Protein AF-A0A0Q7PJA2-F1 (afdb_monomer_lite)

Structure (mmCIF, N/CA/C/O backbone):
data_AF-A0A0Q7PJA2-F1
#
_entry.id   AF-A0A0Q7PJA2-F1
#
loop_
_atom_site.group_PDB
_atom_site.id
_atom_site.type_symbol
_atom_site.label_atom_id
_atom_site.label_alt_id
_atom_site.label_comp_id
_atom_site.label_asym_id
_atom_site.label_entity_id
_atom_site.label_seq_id
_atom_site.pdbx_PDB_ins_code
_atom_site.Cartn_x
_atom_site.Cartn_y
_atom_site.Cartn_z
_atom_site.occupancy
_atom_site.B_iso_or_equiv
_atom_site.auth_seq_id
_atom_site.auth_comp_id
_atom_site.auth_asym_id
_atom_site.auth_atom_id
_atom_site.pdbx_PDB_model_num
ATOM 1 N N . MET A 1 1 ? 5.783 10.922 17.037 1.00 70.62 1 MET A N 1
ATOM 2 C CA . MET A 1 1 ? 4.459 10.284 16.865 1.00 70.62 1 MET A CA 1
ATOM 3 C C . MET A 1 1 ? 4.693 8.925 16.228 1.00 70.62 1 MET A C 1
ATOM 5 O O . MET A 1 1 ? 5.531 8.857 15.339 1.00 70.62 1 MET A O 1
ATOM 9 N N . LYS A 1 2 ? 4.078 7.846 16.721 1.00 89.19 2 LYS A N 1
ATOM 10 C CA . LYS A 1 2 ? 4.266 6.506 16.140 1.00 89.19 2 LYS A CA 1
ATOM 11 C C . LYS A 1 2 ? 3.330 6.359 14.939 1.00 89.19 2 LYS A C 1
ATOM 13 O O . LYS A 1 2 ? 2.138 6.608 15.095 1.00 89.19 2 LYS A O 1
ATOM 18 N N . THR A 1 3 ? 3.864 5.971 13.785 1.00 96.44 3 THR A N 1
ATOM 19 C CA . THR A 1 3 ? 3.084 5.682 12.575 1.00 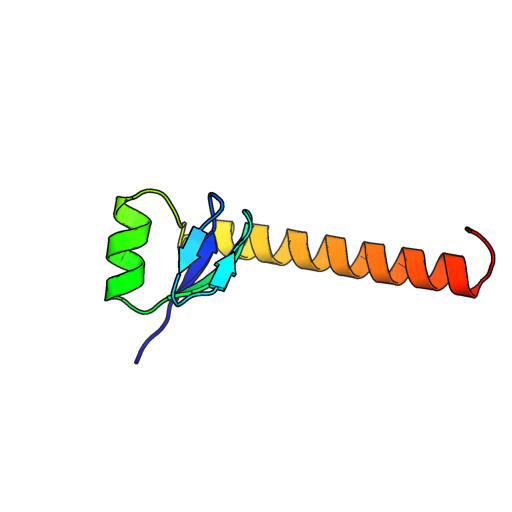96.44 3 THR A CA 1
ATOM 20 C C . THR A 1 3 ? 3.001 4.177 12.324 1.00 96.44 3 THR A C 1
ATOM 22 O O . THR A 1 3 ? 3.815 3.398 12.829 1.00 96.44 3 THR A O 1
ATOM 25 N N . THR A 1 4 ? 1.992 3.765 11.559 1.00 97.75 4 THR A N 1
ATOM 26 C CA . THR A 1 4 ? 1.782 2.384 11.114 1.00 97.75 4 THR A CA 1
ATOM 27 C C . THR A 1 4 ? 1.646 2.365 9.600 1.00 97.75 4 THR A C 1
ATOM 29 O O . THR A 1 4 ? 0.860 3.126 9.035 1.00 97.75 4 THR A O 1
ATOM 32 N N . LYS A 1 5 ? 2.404 1.484 8.940 1.00 98.12 5 LYS A N 1
ATOM 33 C CA . LYS A 1 5 ? 2.235 1.221 7.510 1.00 98.12 5 LYS A CA 1
ATOM 34 C C . LYS A 1 5 ? 0.948 0.445 7.270 1.00 98.12 5 LYS A C 1
ATOM 36 O O . LYS A 1 5 ? 0.709 -0.566 7.925 1.00 98.12 5 LYS A O 1
ATOM 41 N N . VAL A 1 6 ? 0.175 0.877 6.285 1.00 98.25 6 VAL A N 1
ATOM 42 C CA . VAL A 1 6 ? -1.068 0.220 5.881 1.00 98.25 6 VAL A CA 1
ATOM 43 C C . VAL A 1 6 ? -1.161 0.098 4.373 1.00 98.25 6 VAL A C 1
ATOM 45 O O . VAL A 1 6 ? -0.631 0.927 3.632 1.00 98.25 6 VAL A O 1
ATOM 48 N N . ARG A 1 7 ? -1.885 -0.920 3.912 1.00 98.38 7 ARG A N 1
ATOM 49 C CA . ARG A 1 7 ? -2.325 -1.033 2.523 1.00 98.38 7 ARG A CA 1
ATOM 50 C C . ARG A 1 7 ? -3.617 -0.249 2.331 1.00 98.38 7 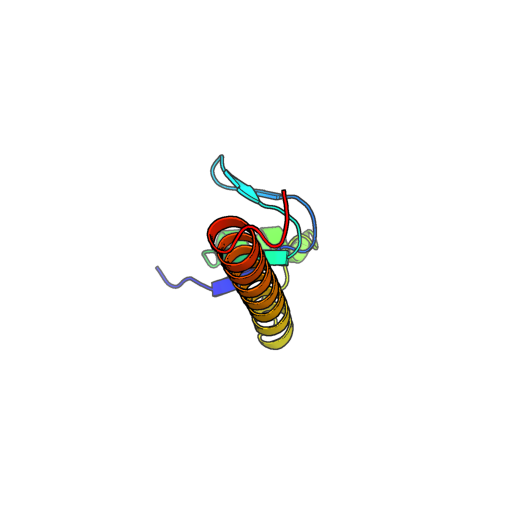ARG A C 1
ATOM 52 O O . ARG A 1 7 ? -4.573 -0.435 3.073 1.00 98.38 7 ARG A O 1
ATOM 59 N N . VAL A 1 8 ? -3.689 0.540 1.269 1.00 98.00 8 VAL A N 1
ATOM 60 C CA . VAL A 1 8 ? -4.927 1.176 0.804 1.00 98.00 8 VAL A CA 1
ATOM 61 C C . VAL A 1 8 ? -5.790 0.146 0.065 1.00 98.00 8 VAL A C 1
ATOM 63 O O . VAL A 1 8 ? -5.337 -0.473 -0.899 1.00 98.00 8 VAL A O 1
ATOM 66 N N . LEU A 1 9 ? -7.037 -0.051 0.501 1.00 97.62 9 LEU A N 1
ATOM 67 C CA . LEU A 1 9 ? -7.962 -1.035 -0.083 1.00 97.62 9 LEU A CA 1
ATOM 68 C C . LEU A 1 9 ? -8.758 -0.468 -1.265 1.00 97.62 9 LEU A C 1
ATOM 70 O O . LEU A 1 9 ? -9.020 -1.169 -2.240 1.00 97.62 9 LEU A O 1
ATOM 74 N N . SER A 1 10 ? -9.113 0.814 -1.201 1.00 94.94 10 SER A N 1
ATOM 75 C CA . SER A 1 10 ? -9.847 1.543 -2.242 1.00 94.94 10 SER A CA 1
ATOM 76 C C . SER A 1 10 ? -9.279 2.951 -2.384 1.00 94.94 10 SER A C 1
ATOM 78 O O . SER A 1 10 ? -8.625 3.427 -1.461 1.00 94.94 10 SER A O 1
ATOM 80 N N . ALA A 1 11 ? -9.503 3.616 -3.523 1.00 94.94 11 ALA A N 1
ATOM 81 C CA . ALA A 1 11 ? -8.998 4.974 -3.724 1.00 94.94 11 ALA A CA 1
ATOM 82 C C . ALA A 1 11 ? -9.401 5.880 -2.546 1.00 94.94 11 ALA A C 1
ATOM 84 O O . ALA A 1 11 ? -10.580 5.965 -2.197 1.00 94.94 11 ALA A O 1
ATOM 85 N N . LEU A 1 12 ? -8.408 6.528 -1.942 1.00 94.69 12 LEU A N 1
ATOM 86 C CA . LEU A 1 12 ? -8.530 7.249 -0.677 1.00 94.69 12 LEU A CA 1
ATOM 87 C C . LEU A 1 12 ? -7.966 8.656 -0.848 1.00 94.69 12 LEU A C 1
ATOM 89 O O . LEU A 1 12 ? -6.904 8.824 -1.442 1.00 94.69 12 LEU A O 1
ATOM 93 N N . GLN A 1 13 ? -8.648 9.661 -0.308 1.00 96.19 13 GLN A N 1
ATOM 94 C CA . GLN A 1 13 ? -8.087 10.997 -0.146 1.00 96.19 13 GLN A CA 1
ATOM 95 C C . GLN A 1 13 ? -7.768 11.211 1.331 1.00 96.19 13 GLN A C 1
ATOM 97 O O . GLN A 1 13 ? -8.651 11.081 2.171 1.00 96.19 13 GLN A O 1
ATOM 102 N N . HIS A 1 14 ? -6.510 11.508 1.644 1.00 94.31 14 HIS A N 1
ATOM 103 C CA . HIS A 1 14 ? -6.052 11.728 3.013 1.00 94.31 14 HIS A CA 1
ATOM 104 C C . HIS A 1 14 ? -4.950 12.793 3.014 1.00 94.31 14 HIS A C 1
ATOM 106 O O . HIS A 1 14 ? -4.032 12.736 2.195 1.00 94.31 14 HIS A O 1
ATOM 112 N N . ASN A 1 15 ? -5.076 13.802 3.882 1.00 92.38 15 ASN A N 1
ATOM 113 C CA . ASN A 1 15 ? -4.175 14.964 3.955 1.00 92.38 15 ASN A CA 1
ATOM 114 C C . ASN A 1 15 ? -3.948 15.666 2.602 1.00 92.38 15 ASN A C 1
ATOM 116 O O . ASN A 1 15 ? -2.832 16.030 2.246 1.00 92.38 15 ASN A O 1
ATOM 120 N N . GLY A 1 16 ? -5.013 15.814 1.807 1.00 94.25 16 GLY A N 1
ATOM 121 C CA . GLY A 1 16 ? -4.952 16.449 0.484 1.00 94.25 16 GLY A CA 1
ATOM 122 C C . GLY A 1 16 ? -4.310 15.597 -0.619 1.00 94.25 16 GLY A C 1
ATOM 123 O O . GLY A 1 16 ? -4.366 15.986 -1.783 1.00 94.25 16 GLY A O 1
ATOM 124 N N . VAL A 1 17 ? -3.768 14.420 -0.296 1.00 96.81 17 VAL A N 1
ATOM 125 C CA . VAL A 1 17 ? -3.173 13.488 -1.261 1.00 96.81 17 VAL A CA 1
ATOM 126 C C . VAL A 1 17 ? -4.184 12.408 -1.628 1.00 96.81 17 VAL A C 1
ATOM 128 O O . VAL A 1 17 ? -4.882 11.865 -0.769 1.00 96.81 17 VAL A O 1
ATOM 131 N N . ARG A 1 18 ? -4.266 12.080 -2.922 1.00 97.06 18 ARG A N 1
ATOM 132 C CA . ARG A 1 18 ? -5.068 10.960 -3.421 1.00 97.06 18 ARG A CA 1
ATOM 133 C C . ARG A 1 18 ? -4.192 9.722 -3.584 1.00 97.06 18 ARG A C 1
ATOM 135 O O . ARG A 1 18 ? -3.258 9.723 -4.381 1.00 97.06 18 ARG A O 1
ATOM 142 N N . TYR A 1 19 ? -4.549 8.654 -2.887 1.00 97.00 19 TYR A N 1
ATOM 143 C CA . TYR A 1 19 ? -3.884 7.360 -2.935 1.00 97.00 19 TYR A CA 1
ATOM 144 C C . TYR A 1 19 ? -4.685 6.359 -3.763 1.00 97.00 19 TYR A C 1
ATOM 146 O O . TYR A 1 19 ? -5.918 6.318 -3.710 1.00 97.00 19 TYR A O 1
ATOM 154 N N . GLN A 1 20 ? -3.968 5.544 -4.534 1.00 96.50 20 GLN A N 1
ATOM 155 C CA . GLN A 1 20 ? -4.549 4.469 -5.334 1.00 96.50 20 GLN A CA 1
ATOM 156 C C . GLN A 1 20 ? -4.688 3.179 -4.514 1.00 96.50 20 GLN A C 1
ATOM 158 O O . GLN A 1 20 ? -3.956 2.992 -3.537 1.00 96.50 20 GLN A O 1
ATOM 163 N N . PRO A 1 21 ? -5.580 2.255 -4.913 1.00 96.75 21 PRO A N 1
ATOM 164 C CA . PRO A 1 21 ? -5.619 0.920 -4.333 1.00 96.75 21 PRO A CA 1
ATOM 165 C C . PRO A 1 21 ? -4.245 0.244 -4.370 1.00 96.75 21 PRO A C 1
ATOM 167 O O . PRO A 1 21 ? -3.498 0.370 -5.340 1.00 96.75 21 PRO A O 1
ATOM 170 N N . ASN A 1 22 ? -3.941 -0.511 -3.319 1.00 97.12 22 ASN A N 1
ATOM 171 C CA . ASN A 1 22 ? -2.650 -1.140 -3.053 1.00 97.12 22 ASN A CA 1
ATOM 172 C C . ASN A 1 22 ? -1.490 -0.183 -2.783 1.00 97.12 22 ASN A C 1
ATOM 174 O O . ASN A 1 22 ? -0.392 -0.686 -2.589 1.00 97.12 22 ASN A O 1
ATOM 178 N N . ALA A 1 23 ? -1.689 1.137 -2.718 1.00 96.88 23 ALA A N 1
ATOM 179 C CA . ALA A 1 23 ? -0.664 2.022 -2.175 1.00 96.88 23 ALA A CA 1
ATOM 180 C C . ALA A 1 23 ? -0.337 1.620 -0.727 1.00 96.88 23 ALA A C 1
ATOM 182 O O . ALA A 1 23 ? -1.216 1.163 0.010 1.00 96.88 23 ALA A O 1
ATOM 183 N N . VAL A 1 24 ? 0.921 1.797 -0.330 1.00 97.44 24 VAL A N 1
ATOM 184 C CA . VAL A 1 24 ? 1.343 1.666 1.068 1.00 97.44 24 VAL A CA 1
ATOM 185 C C . VAL A 1 24 ? 1.581 3.061 1.608 1.00 97.44 24 VAL A C 1
ATOM 187 O O . VAL A 1 24 ? 2.359 3.816 1.028 1.00 97.44 24 VAL A O 1
ATOM 190 N N . ILE A 1 25 ? 0.887 3.404 2.687 1.00 97.12 25 ILE A N 1
ATOM 191 C CA . ILE A 1 25 ? 0.974 4.716 3.331 1.00 97.12 25 ILE A CA 1
ATOM 192 C C . ILE A 1 25 ? 1.238 4.546 4.820 1.00 97.12 25 ILE A C 1
ATOM 194 O O . ILE A 1 25 ? 0.984 3.481 5.383 1.00 97.12 25 ILE A O 1
ATOM 198 N N . GLU A 1 26 ? 1.738 5.597 5.454 1.00 97.50 26 GLU A N 1
ATOM 199 C CA . GLU A 1 26 ? 1.909 5.655 6.899 1.00 97.50 26 GLU A CA 1
ATOM 200 C C . GLU A 1 26 ? 0.817 6.519 7.514 1.00 97.50 26 GLU A C 1
ATOM 202 O O . GLU A 1 26 ? 0.579 7.637 7.059 1.00 97.50 26 GLU A O 1
ATOM 207 N N . LEU A 1 27 ? 0.163 5.989 8.544 1.00 97.00 27 LEU A N 1
ATOM 208 C CA . LEU A 1 27 ? -0.880 6.680 9.293 1.00 97.00 27 LEU A CA 1
ATOM 209 C C . LEU A 1 27 ? -0.493 6.773 10.763 1.00 97.00 27 LEU A C 1
ATOM 211 O O . LEU A 1 27 ? 0.121 5.856 11.316 1.00 97.00 27 LEU A O 1
ATOM 215 N N . ASP A 1 28 ? -0.870 7.870 11.405 1.00 97.00 28 ASP A N 1
ATOM 216 C CA . ASP A 1 28 ? -0.918 7.934 12.861 1.00 97.00 28 ASP A CA 1
ATOM 217 C C . ASP A 1 28 ? -2.066 7.090 13.436 1.00 97.00 28 ASP A C 1
ATOM 219 O O . ASP A 1 28 ? -2.869 6.520 12.700 1.00 97.00 28 ASP A O 1
ATOM 223 N N . ALA A 1 29 ? -2.106 6.959 14.764 1.00 96.25 29 ALA A N 1
ATOM 224 C CA . ALA A 1 29 ? -3.067 6.094 15.443 1.00 96.25 29 ALA A CA 1
ATOM 225 C C . ALA A 1 29 ? -4.529 6.527 15.233 1.00 96.25 29 ALA A C 1
ATOM 227 O O . ALA A 1 29 ? -5.379 5.662 15.045 1.00 96.25 29 ALA A O 1
ATOM 228 N N . GLU A 1 30 ? -4.802 7.834 15.232 1.00 95.56 30 GLU A N 1
ATOM 229 C CA . GLU A 1 30 ? 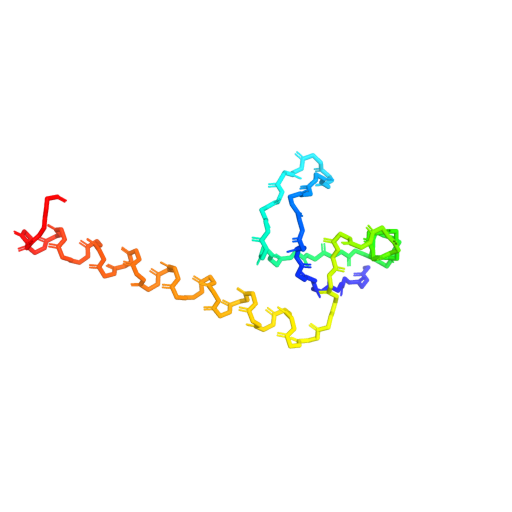-6.153 8.384 15.064 1.00 95.56 30 GLU A CA 1
ATOM 230 C C . GLU A 1 30 ? -6.658 8.130 13.638 1.00 95.56 30 GLU A C 1
ATOM 232 O O . GLU A 1 30 ? -7.707 7.517 13.436 1.00 95.56 30 GLU A O 1
ATOM 237 N N . SER A 1 31 ? -5.845 8.488 12.643 1.00 96.44 31 SER A N 1
ATOM 238 C CA . SER A 1 31 ? -6.148 8.268 11.228 1.00 96.44 31 SER A CA 1
ATOM 239 C C . SER A 1 31 ? -6.264 6.781 10.886 1.00 96.44 31 SER A C 1
ATOM 241 O O . SER A 1 31 ? -7.083 6.393 10.052 1.00 96.44 31 SER A O 1
ATOM 243 N N . LEU A 1 32 ? -5.437 5.931 11.508 1.00 96.75 32 LEU A N 1
ATOM 244 C CA . LEU A 1 32 ? -5.502 4.482 11.339 1.00 96.75 32 LEU A CA 1
ATOM 245 C C . LEU A 1 32 ? -6.850 3.935 11.805 1.00 96.75 32 LEU A C 1
ATOM 247 O O . LEU A 1 32 ? -7.490 3.206 11.050 1.00 96.75 32 LEU A O 1
ATOM 251 N N . GLU A 1 33 ? -7.267 4.273 13.025 1.00 96.88 33 GLU A N 1
ATOM 252 C CA . GLU A 1 33 ? -8.518 3.786 13.605 1.00 96.88 33 GLU A CA 1
ATOM 253 C C . GLU A 1 33 ? -9.722 4.208 12.753 1.00 96.88 33 GLU A C 1
ATOM 255 O O . GLU A 1 33 ? -10.526 3.360 12.355 1.00 96.88 33 GLU A O 1
ATOM 260 N N . GLU A 1 34 ? -9.799 5.490 12.382 1.00 96.56 34 GLU A N 1
ATOM 261 C CA . GLU A 1 34 ? -10.886 6.019 11.556 1.00 96.56 34 GLU A CA 1
ATOM 262 C C . GLU A 1 34 ? -10.972 5.303 10.197 1.00 96.56 34 GLU A C 1
ATOM 264 O O . GLU A 1 34 ? -12.024 4.781 9.809 1.00 96.56 34 GLU A O 1
ATOM 269 N N . LEU A 1 35 ? -9.860 5.245 9.462 1.00 96.81 35 LEU A N 1
ATOM 270 C CA . LEU A 1 35 ? -9.843 4.685 8.111 1.00 96.81 35 LEU A CA 1
ATOM 271 C C . LEU A 1 35 ? -10.026 3.164 8.109 1.00 96.81 35 LEU A C 1
ATOM 273 O O . LEU A 1 35 ? -10.568 2.610 7.145 1.00 96.81 35 LEU A O 1
ATOM 277 N N . GLN A 1 36 ? -9.596 2.479 9.169 1.00 96.56 36 GLN A N 1
ATOM 278 C CA . GLN A 1 36 ? -9.794 1.042 9.315 1.00 96.56 36 GLN A CA 1
ATOM 279 C C . GLN A 1 36 ? -11.260 0.707 9.607 1.00 96.56 36 GLN A C 1
ATOM 281 O O . GLN A 1 36 ? -11.801 -0.201 8.975 1.00 96.56 36 GLN A O 1
ATOM 286 N N . LEU A 1 37 ? -11.935 1.466 10.480 1.00 96.50 37 LEU A N 1
ATOM 287 C CA . LEU A 1 37 ? -13.373 1.308 10.747 1.00 96.50 37 LEU A CA 1
ATOM 288 C C . LEU A 1 37 ? -14.224 1.514 9.487 1.00 96.50 37 LEU A C 1
ATOM 290 O O . LEU A 1 37 ? -15.230 0.835 9.290 1.00 96.50 37 LEU A O 1
ATOM 294 N N . GLN A 1 38 ? -13.792 2.408 8.597 1.00 96.00 38 GLN A N 1
ATOM 295 C CA . GLN A 1 38 ? -14.430 2.636 7.298 1.00 96.00 38 GLN A CA 1
ATOM 296 C C . GLN A 1 38 ? -14.080 1.572 6.237 1.00 96.00 38 GLN A C 1
ATOM 298 O O . GLN A 1 38 ? -14.552 1.663 5.101 1.00 96.00 38 GLN A O 1
ATOM 303 N N . GLY A 1 39 ? -13.220 0.598 6.555 1.00 96.31 39 GLY A N 1
ATOM 304 C CA . GLY A 1 39 ? -12.767 -0.429 5.614 1.00 96.31 39 GLY A CA 1
ATOM 305 C C . GLY A 1 39 ? -11.933 0.124 4.452 1.00 96.31 39 GLY A C 1
ATOM 306 O O . GLY A 1 39 ? -11.949 -0.428 3.351 1.00 96.31 39 GLY A O 1
ATOM 307 N N . ARG A 1 40 ? -11.233 1.249 4.651 1.00 97.62 40 ARG A N 1
ATOM 308 C CA . ARG A 1 40 ? -10.438 1.917 3.602 1.00 97.62 40 ARG A CA 1
ATOM 309 C C . ARG A 1 40 ? -8.997 1.437 3.543 1.00 97.62 40 ARG A C 1
ATOM 311 O O . ARG A 1 40 ? -8.380 1.518 2.478 1.00 97.62 40 ARG A O 1
ATOM 318 N N . VAL A 1 41 ? -8.472 0.947 4.660 1.00 98.19 41 VAL A N 1
ATOM 319 C CA . VAL A 1 41 ? -7.079 0.522 4.810 1.00 98.19 41 VAL A CA 1
ATOM 320 C C . VAL A 1 41 ? -6.980 -0.808 5.553 1.00 98.19 41 VAL A C 1
ATOM 322 O O . VAL A 1 41 ? -7.882 -1.181 6.299 1.00 98.19 41 VAL A O 1
ATOM 325 N N . ASP A 1 42 ? -5.870 -1.510 5.349 1.00 98.06 42 ASP A N 1
ATOM 326 C CA . ASP A 1 42 ? -5.542 -2.772 6.009 1.00 98.06 42 ASP A CA 1
ATOM 327 C C . ASP A 1 42 ? -4.113 -2.706 6.585 1.00 98.06 42 ASP A C 1
ATOM 329 O O . ASP A 1 42 ? -3.146 -2.642 5.814 1.00 98.06 42 ASP A O 1
ATOM 333 N N . PRO A 1 43 ? -3.951 -2.687 7.922 1.00 97.88 43 PRO A N 1
ATOM 334 C CA . PRO A 1 43 ? -2.645 -2.668 8.576 1.00 97.88 43 PRO A CA 1
ATOM 335 C C . PRO A 1 43 ? -2.000 -4.055 8.692 1.00 97.88 43 PRO A C 1
ATOM 337 O O . PRO A 1 43 ? -0.907 -4.162 9.252 1.00 97.88 43 PRO A O 1
ATOM 340 N N . HIS A 1 44 ? -2.646 -5.131 8.225 1.00 97.94 44 HIS A N 1
ATOM 341 C CA . HIS A 1 44 ? -2.101 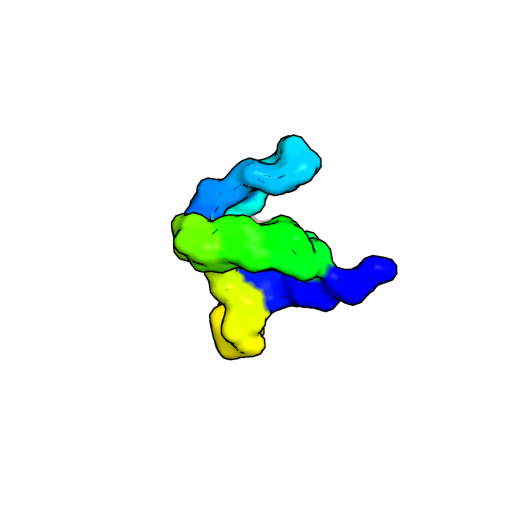-6.474 8.379 1.00 97.94 44 HIS A CA 1
ATOM 342 C C . HIS A 1 44 ? -0.734 -6.582 7.675 1.00 97.94 44 HIS A C 1
ATOM 344 O O . HIS A 1 44 ? -0.625 -6.235 6.492 1.00 97.94 44 HIS A O 1
ATOM 350 N N . PRO A 1 45 ? 0.320 -7.100 8.340 1.00 97.94 45 PRO A N 1
ATOM 351 C CA . PRO A 1 45 ? 1.669 -7.138 7.775 1.00 97.94 45 PRO A CA 1
ATOM 352 C C . PRO A 1 45 ? 1.747 -7.816 6.404 1.00 97.94 45 PRO A C 1
ATOM 354 O O . PRO A 1 45 ? 2.480 -7.364 5.527 1.00 97.94 45 PRO A O 1
ATOM 357 N N . ASP A 1 46 ? 0.965 -8.873 6.189 1.00 98.19 46 ASP A N 1
ATOM 358 C CA . ASP A 1 46 ? 0.943 -9.575 4.902 1.00 98.19 46 ASP A CA 1
ATOM 359 C C . ASP A 1 46 ? 0.230 -8.780 3.803 1.00 98.19 46 ASP A C 1
ATOM 361 O O . ASP A 1 46 ? 0.641 -8.838 2.644 1.00 98.19 46 ASP A O 1
ATOM 365 N N . ALA A 1 47 ? -0.782 -7.978 4.150 1.00 97.62 47 ALA A N 1
ATOM 366 C CA . ALA A 1 47 ? -1.430 -7.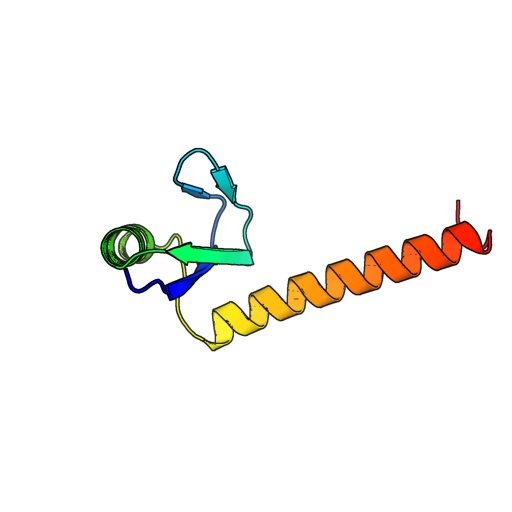080 3.200 1.00 97.62 47 ALA A CA 1
ATOM 367 C C . ALA A 1 47 ? -0.463 -5.975 2.752 1.00 97.62 47 ALA A C 1
ATOM 369 O O . ALA A 1 47 ? -0.369 -5.680 1.557 1.00 97.62 47 ALA A O 1
ATOM 370 N N . VAL A 1 48 ? 0.309 -5.420 3.692 1.00 98.25 48 VAL A N 1
ATOM 371 C CA . VAL A 1 48 ? 1.369 -4.443 3.404 1.00 98.25 48 VAL A CA 1
ATOM 372 C C . VAL A 1 48 ? 2.452 -5.065 2.521 1.00 98.25 48 VAL A C 1
ATOM 374 O O . VAL A 1 48 ? 2.745 -4.526 1.456 1.00 98.25 48 VAL A O 1
ATOM 377 N N . LYS A 1 49 ? 2.986 -6.238 2.884 1.00 98.25 49 LYS A N 1
ATOM 378 C CA . LYS A 1 49 ? 3.994 -6.947 2.072 1.00 98.25 49 LYS A CA 1
ATOM 379 C C . LYS A 1 49 ? 3.491 -7.266 0.667 1.00 98.25 49 LYS A C 1
ATOM 381 O O . LYS A 1 49 ? 4.228 -7.111 -0.305 1.00 98.25 49 LYS A O 1
ATOM 386 N N . TYR A 1 50 ? 2.235 -7.695 0.537 1.00 96.50 50 TYR A N 1
ATOM 387 C CA . TYR A 1 50 ? 1.617 -7.939 -0.763 1.00 96.50 50 TYR A CA 1
ATOM 388 C C . TYR A 1 50 ? 1.621 -6.670 -1.623 1.00 96.50 50 TYR A C 1
ATOM 390 O O . TYR A 1 50 ? 2.063 -6.702 -2.775 1.00 96.50 50 TYR A O 1
ATOM 398 N N . ALA A 1 51 ? 1.193 -5.545 -1.054 1.00 97.62 51 ALA A N 1
ATOM 399 C CA . ALA A 1 51 ? 1.206 -4.251 -1.718 1.00 97.62 51 ALA A CA 1
ATOM 400 C C . ALA A 1 51 ? 2.628 -3.795 -2.100 1.00 97.62 51 ALA A C 1
ATOM 402 O O . ALA A 1 51 ? 2.857 -3.401 -3.243 1.00 97.62 51 ALA A O 1
ATOM 403 N N . GLU A 1 52 ? 3.617 -3.912 -1.211 1.00 97.12 52 GLU A N 1
ATOM 404 C CA . GLU A 1 52 ? 5.024 -3.610 -1.527 1.00 97.12 52 GLU A CA 1
ATOM 405 C C . GLU A 1 52 ? 5.547 -4.500 -2.675 1.00 97.12 52 GLU A C 1
ATOM 407 O O . GLU A 1 52 ? 6.198 -4.010 -3.601 1.00 97.12 52 GLU A O 1
ATOM 412 N N . SER A 1 53 ? 5.180 -5.788 -2.698 1.00 96.88 53 SER A N 1
ATOM 413 C CA . SER A 1 53 ? 5.569 -6.718 -3.771 1.00 96.88 53 SER A CA 1
ATOM 414 C C . SER A 1 53 ? 4.991 -6.343 -5.142 1.00 96.88 53 SER A C 1
ATOM 416 O O . SER A 1 53 ? 5.626 -6.577 -6.175 1.00 96.88 53 SER A O 1
ATOM 418 N N . LEU A 1 54 ? 3.786 -5.760 -5.178 1.00 94.38 54 LEU A N 1
ATOM 419 C CA . LEU A 1 54 ? 3.176 -5.254 -6.407 1.00 94.38 54 LEU A CA 1
ATOM 420 C C . LEU A 1 54 ? 3.980 -4.076 -6.952 1.00 94.38 54 LEU A C 1
ATOM 422 O O . LEU A 1 54 ? 4.328 -4.078 -8.132 1.00 94.38 54 LEU A O 1
ATOM 426 N N . HIS A 1 55 ? 4.335 -3.117 -6.094 1.00 90.50 55 HIS A N 1
ATOM 427 C CA . HIS A 1 55 ? 5.141 -1.966 -6.497 1.00 90.50 55 HIS A CA 1
ATOM 428 C C . HIS A 1 55 ? 6.503 -2.391 -7.040 1.00 90.50 55 HIS A C 1
ATOM 430 O O . HIS A 1 55 ? 6.894 -1.944 -8.112 1.00 90.50 55 HIS A O 1
ATOM 436 N N . GLN A 1 56 ? 7.193 -3.317 -6.371 1.00 93.00 56 GLN A N 1
ATOM 437 C CA . GLN A 1 56 ? 8.476 -3.835 -6.856 1.00 93.00 56 GLN A CA 1
ATOM 438 C C . GLN A 1 56 ? 8.360 -4.543 -8.211 1.00 93.00 56 GLN A C 1
ATOM 440 O O . GLN A 1 56 ? 9.285 -4.496 -9.018 1.00 93.00 56 GLN A O 1
ATOM 445 N N . ARG A 1 57 ? 7.249 -5.242 -8.479 1.00 94.19 57 ARG A N 1
ATOM 446 C CA . ARG A 1 57 ? 7.006 -5.850 -9.798 1.00 94.19 57 ARG A CA 1
ATOM 447 C C . ARG A 1 57 ? 6.753 -4.796 -10.872 1.00 94.19 57 ARG A C 1
ATOM 449 O O . ARG A 1 57 ? 7.255 -4.946 -11.979 1.00 94.19 57 ARG A O 1
ATOM 456 N N . LEU A 1 58 ? 6.007 -3.742 -10.546 1.00 91.44 58 LEU A N 1
ATOM 457 C CA . LEU A 1 58 ? 5.758 -2.632 -11.465 1.00 91.44 58 LEU A CA 1
ATOM 458 C C . LEU A 1 58 ? 7.048 -1.876 -11.796 1.00 91.44 58 LEU A C 1
ATOM 460 O O . LEU A 1 58 ? 7.293 -1.629 -12.969 1.00 91.44 58 LEU A O 1
ATOM 464 N N . GLN A 1 59 ? 7.882 -1.578 -10.795 1.00 91.56 59 GLN A N 1
ATOM 465 C CA . GLN A 1 59 ? 9.183 -0.931 -10.999 1.00 91.56 59 GLN A CA 1
ATOM 466 C C . GLN A 1 59 ? 10.083 -1.766 -11.910 1.00 91.56 59 GLN A C 1
ATOM 468 O O . GLN A 1 59 ? 10.489 -1.279 -12.957 1.00 91.56 59 GLN A O 1
ATOM 473 N N . ARG A 1 60 ? 10.256 -3.060 -11.609 1.00 94.69 60 ARG A N 1
ATOM 474 C CA . ARG A 1 60 ? 11.037 -3.970 -12.464 1.00 94.69 60 ARG A CA 1
ATOM 475 C C . ARG A 1 60 ? 10.516 -4.053 -13.896 1.00 94.69 60 ARG A C 1
ATOM 477 O O . ARG A 1 60 ? 11.300 -4.145 -14.831 1.00 94.69 60 ARG A O 1
ATOM 484 N N . ARG A 1 61 ? 9.193 -4.027 -14.086 1.00 94.75 61 ARG A N 1
ATOM 485 C CA . ARG A 1 61 ? 8.608 -4.016 -15.432 1.00 94.75 61 ARG A CA 1
ATOM 486 C C . ARG A 1 61 ? 8.919 -2.714 -16.169 1.00 94.75 61 ARG A C 1
ATOM 488 O O . ARG A 1 61 ? 9.250 -2.771 -17.341 1.00 94.75 61 ARG A O 1
ATOM 495 N N . MET A 1 62 ? 8.827 -1.567 -15.497 1.00 94.56 62 MET A N 1
ATOM 496 C CA . MET A 1 62 ? 9.161 -0.273 -16.102 1.00 94.56 62 MET A CA 1
ATOM 497 C C . MET A 1 62 ? 10.654 -0.160 -16.430 1.00 94.56 62 MET A C 1
ATOM 499 O O . MET A 1 62 ? 10.998 0.360 -17.484 1.00 94.56 62 MET A O 1
ATOM 503 N N . GLU A 1 63 ? 11.527 -0.669 -15.559 1.00 95.81 63 GLU A N 1
ATOM 504 C CA . GLU A 1 63 ? 12.972 -0.756 -15.805 1.00 95.81 63 GLU A CA 1
ATOM 505 C C . GLU A 1 63 ? 13.265 -1.614 -17.041 1.00 95.81 63 GLU A C 1
ATOM 507 O O . GLU A 1 63 ? 13.939 -1.152 -17.953 1.00 95.81 63 GLU A O 1
ATOM 512 N N . MET A 1 64 ? 12.661 -2.801 -17.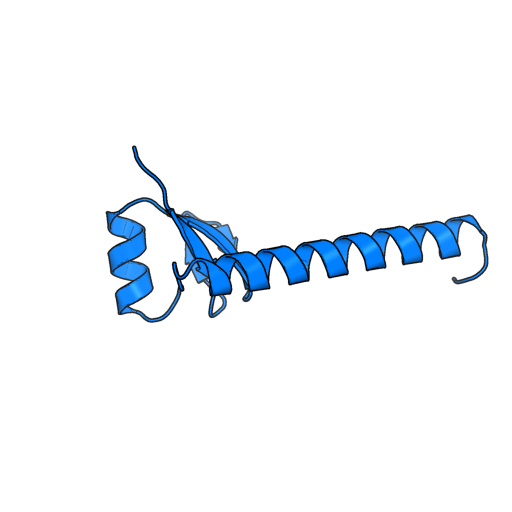135 1.00 96.12 64 MET A N 1
ATOM 513 C CA . MET A 1 64 ? 12.793 -3.679 -18.301 1.00 96.12 64 MET A CA 1
ATOM 514 C C . MET A 1 64 ? 12.243 -3.043 -19.585 1.00 96.12 64 MET A C 1
ATOM 516 O O . MET A 1 64 ? 12.874 -3.117 -20.632 1.00 96.12 64 MET A O 1
ATOM 520 N N . GLU A 1 65 ? 11.076 -2.394 -19.534 1.00 96.31 65 GLU A N 1
ATOM 521 C CA . GLU A 1 65 ? 10.532 -1.665 -20.689 1.00 96.31 65 GLU A CA 1
ATOM 522 C C . GLU A 1 65 ? 11.447 -0.521 -21.133 1.00 96.31 65 GLU A C 1
ATOM 524 O O . GLU A 1 65 ? 11.522 -0.222 -22.324 1.00 96.31 65 GLU A O 1
ATOM 529 N N . LYS A 1 66 ? 12.129 0.133 -20.190 1.00 95.88 66 LYS A N 1
ATOM 530 C CA . LYS A 1 66 ? 13.118 1.159 -20.501 1.00 95.88 66 LYS A CA 1
ATOM 531 C C . LYS A 1 66 ? 14.345 0.545 -21.178 1.00 95.88 66 LYS A C 1
ATOM 533 O O . LYS A 1 66 ? 14.726 1.032 -22.233 1.00 95.88 66 LYS A O 1
ATOM 538 N N . GLU A 1 67 ? 14.906 -0.530 -20.629 1.00 97.19 67 GLU A N 1
ATOM 539 C CA . GLU A 1 67 ? 16.048 -1.242 -21.225 1.00 97.19 67 GLU A CA 1
ATOM 540 C C . GLU A 1 67 ? 15.743 -1.701 -22.658 1.00 97.19 67 GLU A C 1
ATOM 542 O O . GLU A 1 67 ? 16.506 -1.417 -23.575 1.00 97.19 67 GLU A O 1
ATOM 547 N N . LEU A 1 68 ? 14.578 -2.315 -22.886 1.00 97.12 68 LEU A N 1
ATOM 548 C CA . LEU A 1 68 ? 14.164 -2.748 -24.224 1.00 97.12 68 LEU A CA 1
ATOM 549 C C . LEU A 1 68 ? 14.009 -1.580 -25.215 1.00 97.12 68 LEU A C 1
ATOM 551 O O . LEU A 1 68 ? 14.282 -1.761 -26.403 1.00 97.12 68 LEU A O 1
ATOM 555 N N . ARG A 1 69 ? 13.561 -0.398 -24.762 1.00 96.94 69 ARG A N 1
ATOM 556 C CA . ARG A 1 69 ? 13.516 0.815 -25.601 1.00 96.94 69 ARG A CA 1
ATOM 557 C C . ARG A 1 69 ? 14.909 1.347 -25.898 1.00 96.94 69 ARG A C 1
ATOM 559 O O . ARG A 1 69 ? 15.189 1.674 -27.048 1.00 96.94 69 ARG A O 1
ATOM 566 N N . ASP A 1 70 ? 15.771 1.410 -24.888 1.00 96.75 70 ASP A N 1
ATOM 567 C CA . ASP A 1 70 ? 17.146 1.896 -25.024 1.00 96.75 70 ASP A CA 1
ATOM 568 C C . ASP A 1 70 ? 17.962 0.990 -25.977 1.00 96.75 70 ASP A C 1
ATOM 570 O O . ASP A 1 70 ? 18.798 1.483 -26.734 1.00 96.75 70 ASP A O 1
ATOM 574 N N . GLU A 1 71 ? 17.664 -0.315 -26.019 1.00 97.31 71 GLU A N 1
ATOM 575 C CA . GLU A 1 71 ? 18.226 -1.284 -26.976 1.00 97.31 71 GLU A CA 1
ATOM 576 C C . GLU A 1 71 ? 17.538 -1.289 -28.358 1.00 97.31 71 GLU A C 1
ATOM 578 O O . GLU A 1 71 ? 17.971 -2.001 -29.267 1.00 97.31 71 GLU A O 1
ATOM 583 N N . GLY A 1 72 ? 16.468 -0.510 -28.552 1.00 96.38 72 GLY A N 1
ATOM 584 C CA . GLY A 1 72 ? 15.718 -0.444 -29.812 1.00 96.38 72 GLY A CA 1
ATOM 585 C C . GLY A 1 72 ? 14.917 -1.710 -30.143 1.00 96.38 72 GLY A C 1
ATOM 586 O O . GLY A 1 72 ? 14.551 -1.924 -31.300 1.00 96.38 72 GLY A O 1
ATOM 587 N N . LEU A 1 73 ? 14.646 -2.559 -29.147 1.00 95.88 73 LEU A N 1
ATOM 588 C CA . LEU A 1 73 ? 13.889 -3.807 -29.298 1.00 95.88 73 LEU A CA 1
ATOM 589 C C . LEU A 1 73 ? 12.371 -3.585 -29.263 1.00 95.88 73 LEU A C 1
ATOM 591 O O . LEU A 1 73 ? 11.614 -4.414 -29.773 1.00 95.88 73 LEU A O 1
ATOM 595 N N . ILE A 1 74 ? 11.922 -2.474 -28.677 1.00 92.12 74 ILE A N 1
ATOM 596 C CA . ILE A 1 74 ? 10.529 -2.011 -28.696 1.00 92.12 74 ILE A CA 1
ATOM 597 C C . ILE A 1 74 ? 10.469 -0.503 -28.993 1.00 92.12 74 ILE A C 1
ATOM 599 O O . ILE A 1 74 ? 11.464 0.201 -28.826 1.00 92.12 74 ILE A O 1
ATOM 603 N N . LEU A 1 75 ? 9.299 -0.030 -29.447 1.00 79.06 75 LEU A N 1
ATOM 604 C CA . LEU A 1 75 ? 9.028 1.380 -29.781 1.00 79.06 75 LEU A CA 1
ATOM 605 C C . LEU A 1 75 ? 9.007 2.299 -28.556 1.00 79.06 75 LEU A C 1
ATOM 607 O O . LEU A 1 75 ? 8.511 1.859 -27.493 1.00 79.06 75 LEU A O 1
#

pLDDT: mean 95.61, std 3.98, range [70.62, 98.38]

Sequence (75 aa):
MKTTKVRVLSALQHNGVRYQPNAVIELDAESLEELQLQGRVDPHPDAVKYAESLHQRLQRRMEMEKELRDEGLIL

Foldseek 3Di:
DDWAWKFFCAFDQDPNDTDHGLDIDIDDPVRCVVCVVVVGIGRPPVSNVVSVVVVVVVVVVVVVVVVCVVVVVDD

Secondary structure (DSSP, 8-state):
---EEEEE-S-EEETTEEEPTT-EEEE-HHHHHHHHHTT-EE--HHHHHHHHHHHHHHHHHHHHHHHHHHTTS--

Radius of gyration: 16.0 Å; chains: 1; bounding box: 33×26×47 Å